Protein AF-A0A534XPS8-F1 (afdb_monomer_lite)

pLDDT: mean 94.84, std 5.05, range [72.06, 98.56]

Sequence (45 aa):
MIPRYSRPEMARLWTPENRYQSWLRVELAAANAMAEA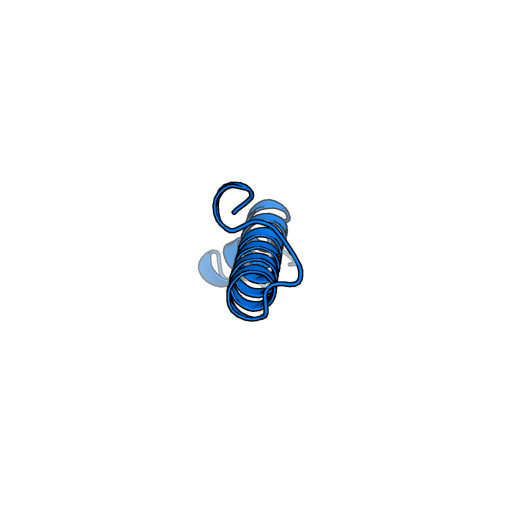GLVPRDAV

Secondary structure (DSSP, 8-state):
--GGG--HHHHHHTSHHHHHHHHHHHHHHHHHHHHHTTSS-GGG-

Structure (mmCIF, N/CA/C/O backbone):
data_AF-A0A534XPS8-F1
#
_entry.id   AF-A0A534XPS8-F1
#
loop_
_atom_site.group_PDB
_atom_site.id
_atom_site.type_symbol
_atom_site.label_atom_id
_atom_site.label_alt_id
_atom_site.label_comp_id
_atom_site.label_asym_id
_atom_site.label_entity_id
_atom_site.label_seq_id
_atom_site.pdbx_PDB_ins_code
_atom_site.Cartn_x
_atom_site.Cartn_y
_atom_site.Cartn_z
_atom_site.occupancy
_atom_site.B_iso_or_equiv
_atom_site.auth_seq_id
_atom_site.auth_comp_id
_atom_site.auth_asym_id
_atom_site.auth_atom_id
_atom_site.pdbx_PDB_model_num
ATOM 1 N N . MET A 1 1 ? 15.531 -4.098 -11.737 1.00 83.81 1 MET A N 1
ATOM 2 C CA . MET A 1 1 ? 16.160 -5.406 -12.028 1.00 83.81 1 MET A CA 1
ATOM 3 C C . MET A 1 1 ? 16.957 -5.302 -13.318 1.00 83.81 1 MET A C 1
ATOM 5 O O . MET A 1 1 ? 16.443 -4.727 -14.268 1.00 83.81 1 MET A O 1
ATOM 9 N N . ILE A 1 2 ? 18.201 -5.793 -13.353 1.00 90.50 2 ILE A N 1
ATOM 10 C CA . ILE A 1 2 ? 19.047 -5.729 -14.559 1.00 90.50 2 ILE A CA 1
ATOM 11 C C . ILE A 1 2 ? 18.534 -6.775 -15.566 1.00 90.50 2 ILE A C 1
ATOM 13 O O . ILE A 1 2 ? 18.604 -7.964 -15.240 1.00 90.50 2 ILE A O 1
ATOM 17 N N . PRO A 1 3 ? 18.055 -6.391 -16.769 1.00 87.69 3 PRO A N 1
ATOM 18 C CA . PRO A 1 3 ? 17.404 -7.322 -17.700 1.00 87.69 3 PRO A CA 1
ATOM 19 C C . PRO A 1 3 ? 18.248 -8.554 -18.040 1.00 87.69 3 PRO A C 1
ATOM 21 O O . PRO A 1 3 ? 17.731 -9.664 -18.073 1.00 87.69 3 PRO A O 1
ATOM 24 N N . ARG A 1 4 ? 19.567 -8.375 -18.197 1.00 93.56 4 ARG A N 1
ATOM 25 C CA . ARG A 1 4 ? 20.518 -9.451 -18.522 1.00 93.56 4 ARG A CA 1
ATOM 26 C C . ARG A 1 4 ? 20.563 -10.587 -17.491 1.00 93.56 4 ARG A C 1
ATOM 28 O O . ARG A 1 4 ? 20.852 -11.717 -17.863 1.00 93.56 4 ARG A O 1
ATOM 35 N N . TYR A 1 5 ? 20.308 -10.296 -16.215 1.00 95.25 5 TYR A N 1
ATOM 36 C CA . TYR A 1 5 ? 20.474 -11.250 -15.106 1.00 95.25 5 TYR A CA 1
ATOM 37 C C . TYR A 1 5 ? 19.163 -11.582 -14.389 1.00 95.25 5 TYR A C 1
ATOM 39 O O . TYR A 1 5 ? 19.171 -12.214 -13.337 1.00 95.25 5 TYR A O 1
ATOM 47 N N . SER A 1 6 ? 18.030 -11.135 -14.930 1.00 94.31 6 SER A N 1
ATOM 48 C CA . SER A 1 6 ? 16.736 -11.259 -14.264 1.00 94.31 6 SER A CA 1
ATOM 49 C C . SER A 1 6 ? 15.797 -12.120 -15.087 1.00 94.31 6 SER A C 1
ATOM 51 O O . SER A 1 6 ? 15.550 -11.836 -16.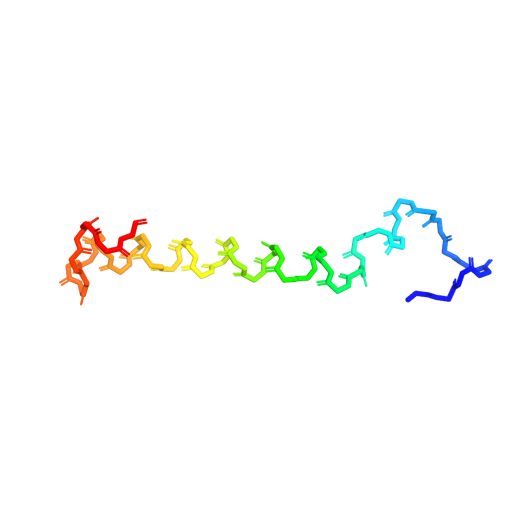256 1.00 94.31 6 SER A O 1
ATOM 53 N N . ARG A 1 7 ? 15.208 -13.139 -14.456 1.00 95.69 7 ARG A N 1
ATOM 54 C CA . ARG A 1 7 ? 14.092 -13.872 -15.060 1.00 95.69 7 ARG A CA 1
ATOM 55 C C . ARG A 1 7 ? 12.896 -12.925 -15.240 1.00 95.69 7 ARG A C 1
ATOM 57 O O . ARG A 1 7 ? 12.649 -12.119 -14.337 1.00 95.69 7 ARG A O 1
ATOM 64 N N . PRO A 1 8 ? 12.124 -13.036 -16.337 1.00 92.94 8 PRO A N 1
ATOM 65 C CA . PRO A 1 8 ? 10.966 -12.174 -16.580 1.00 92.94 8 PRO A CA 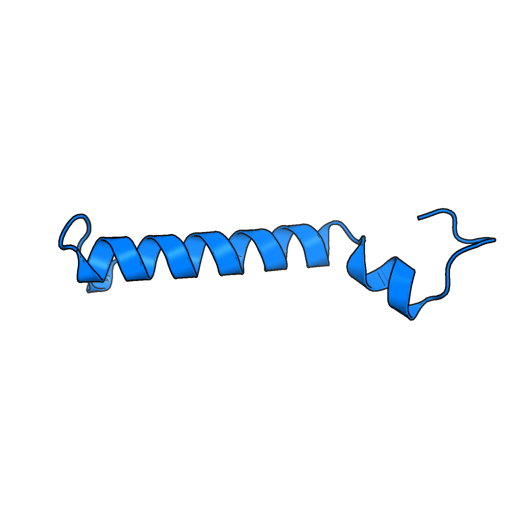1
ATOM 66 C C . PRO A 1 8 ? 9.966 -12.155 -15.418 1.00 92.94 8 PRO A C 1
ATOM 68 O O . PRO A 1 8 ? 9.456 -11.098 -15.066 1.00 92.94 8 PRO A O 1
ATOM 71 N N . GLU A 1 9 ? 9.738 -13.306 -14.783 1.00 94.50 9 GLU A N 1
ATOM 72 C CA . GLU A 1 9 ? 8.868 -13.446 -13.609 1.00 94.50 9 GLU A CA 1
ATOM 73 C C . GLU A 1 9 ? 9.334 -12.560 -12.443 1.00 94.50 9 GLU A C 1
ATOM 75 O O . GLU A 1 9 ? 8.553 -11.780 -11.906 1.00 94.50 9 GLU A O 1
ATOM 80 N N . MET A 1 10 ? 10.631 -12.596 -12.116 1.00 94.69 10 MET A N 1
ATOM 81 C CA . MET A 1 10 ? 11.207 -11.761 -11.057 1.00 94.69 10 MET A CA 1
ATOM 82 C C . MET A 1 10 ? 11.183 -10.283 -11.432 1.00 94.69 10 MET A C 1
ATOM 84 O O . MET A 1 10 ? 10.845 -9.443 -10.606 1.00 94.69 10 MET A O 1
ATOM 88 N N . ALA A 1 11 ? 11.518 -9.945 -12.679 1.00 94.69 11 ALA A N 1
ATOM 89 C CA . ALA A 1 11 ? 11.516 -8.559 -13.133 1.00 94.69 11 ALA A CA 1
ATOM 90 C C . ALA A 1 11 ? 10.127 -7.909 -13.002 1.00 94.69 11 ALA A C 1
ATOM 92 O O . ALA A 1 11 ? 10.052 -6.749 -12.601 1.00 94.69 11 ALA A O 1
ATOM 93 N N . ARG A 1 12 ? 9.044 -8.659 -13.266 1.00 94.25 12 ARG A N 1
ATOM 94 C CA . ARG A 1 12 ? 7.653 -8.187 -13.120 1.00 94.25 12 ARG A CA 1
ATOM 95 C C . ARG A 1 12 ? 7.312 -7.780 -11.686 1.00 94.25 12 ARG A C 1
ATOM 97 O O . ARG A 1 12 ? 6.669 -6.749 -11.495 1.00 94.25 12 ARG A O 1
ATOM 104 N N . LEU A 1 13 ? 7.787 -8.531 -10.690 1.00 95.25 13 LEU 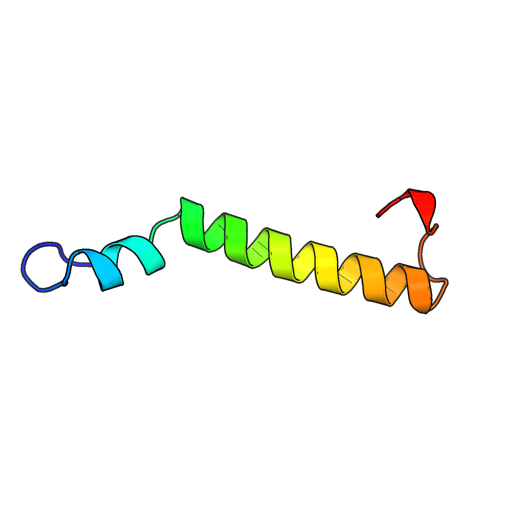A N 1
ATOM 105 C CA . LEU A 1 13 ? 7.541 -8.227 -9.274 1.00 95.25 13 LEU A CA 1
ATOM 106 C C . LEU A 1 13 ? 8.156 -6.890 -8.842 1.00 95.25 13 LEU A C 1
ATOM 108 O O . LEU A 1 13 ? 7.611 -6.200 -7.985 1.00 95.25 13 LEU A O 1
ATOM 112 N N . TRP A 1 14 ? 9.269 -6.503 -9.461 1.00 95.12 14 TRP A N 1
ATOM 113 C CA . TRP A 1 14 ? 10.006 -5.280 -9.135 1.00 95.12 14 TRP A CA 1
ATOM 114 C C . TRP A 1 14 ? 9.658 -4.095 -10.046 1.00 95.12 14 TRP A C 1
ATOM 116 O O . TRP A 1 14 ? 10.414 -3.125 -10.117 1.00 95.12 14 TRP A O 1
ATOM 126 N N . THR A 1 15 ? 8.539 -4.166 -10.769 1.00 95.94 15 THR A N 1
ATOM 127 C CA . THR A 1 15 ? 8.036 -3.034 -11.557 1.00 95.94 15 THR A CA 1
ATOM 128 C C . THR A 1 15 ? 7.424 -1.959 -10.650 1.00 95.94 15 THR A C 1
ATOM 130 O O . THR A 1 15 ? 6.895 -2.286 -9.584 1.00 95.94 15 THR A O 1
ATOM 133 N N . PRO A 1 16 ? 7.446 -0.674 -11.058 1.00 97.31 16 PRO A N 1
ATOM 134 C CA . PRO A 1 16 ? 6.741 0.385 -10.337 1.00 97.31 16 PRO A CA 1
ATOM 135 C C . PRO A 1 16 ? 5.251 0.082 -10.153 1.00 97.31 16 PRO A C 1
ATOM 137 O O . PRO A 1 16 ? 4.740 0.267 -9.057 1.00 97.31 16 PRO A O 1
ATOM 140 N N . GLU A 1 17 ? 4.593 -0.460 -11.182 1.00 97.56 17 GLU A N 1
ATOM 141 C CA . GLU A 1 17 ? 3.193 -0.902 -11.126 1.00 97.56 17 GLU A CA 1
ATOM 142 C C . GLU A 1 17 ? 2.964 -1.885 -9.974 1.00 97.56 17 GLU A C 1
ATOM 144 O O . GLU A 1 17 ? 2.176 -1.617 -9.073 1.00 97.56 17 GLU A O 1
ATOM 149 N N . ASN A 1 18 ? 3.718 -2.991 -9.932 1.00 97.62 18 ASN A N 1
ATOM 150 C CA . ASN A 1 18 ? 3.540 -3.988 -8.879 1.00 97.62 18 ASN A CA 1
ATOM 151 C C . ASN A 1 18 ? 3.863 -3.426 -7.484 1.00 97.62 18 ASN A C 1
ATOM 153 O O . ASN A 1 18 ? 3.240 -3.822 -6.496 1.00 97.62 18 ASN A O 1
ATOM 157 N N . ARG A 1 19 ? 4.803 -2.476 -7.385 1.00 97.81 19 ARG A N 1
ATOM 158 C CA . ARG A 1 19 ? 5.073 -1.754 -6.135 1.00 97.81 19 ARG A CA 1
ATOM 159 C C . ARG A 1 19 ? 3.859 -0.935 -5.696 1.00 97.81 19 ARG A C 1
ATOM 161 O O . ARG A 1 19 ? 3.444 -1.076 -4.551 1.00 97.81 19 ARG A O 1
ATOM 168 N N . TYR A 1 20 ? 3.278 -0.130 -6.584 1.00 98.31 20 TYR A N 1
ATOM 169 C CA . TYR A 1 20 ? 2.111 0.695 -6.259 1.00 98.31 20 TYR A CA 1
ATOM 170 C C . TYR A 1 20 ? 0.878 -0.150 -5.934 1.00 98.31 20 TYR A C 1
ATOM 172 O O . TYR A 1 20 ? 0.210 0.125 -4.944 1.00 98.31 20 TYR A O 1
ATOM 180 N N . GLN A 1 21 ? 0.640 -1.241 -6.666 1.00 98.44 21 GLN A N 1
ATOM 181 C CA . GLN A 1 21 ? -0.415 -2.209 -6.339 1.00 98.44 21 GLN A CA 1
ATOM 182 C C . GLN A 1 21 ? -0.194 -2.867 -4.973 1.00 98.44 21 GLN A C 1
ATOM 184 O O . GLN A 1 21 ? -1.136 -3.154 -4.238 1.00 98.44 21 GLN A O 1
ATOM 189 N N . SER A 1 22 ? 1.060 -3.134 -4.603 1.00 98.31 22 SER A N 1
ATOM 190 C CA . SER A 1 22 ? 1.383 -3.684 -3.284 1.00 98.31 22 SER A CA 1
ATOM 191 C C . SER A 1 22 ? 1.152 -2.665 -2.172 1.00 98.31 22 SER A C 1
ATOM 193 O O . SER A 1 22 ? 0.583 -3.027 -1.150 1.00 98.31 22 SER A O 1
ATOM 195 N N . TRP A 1 23 ? 1.524 -1.401 -2.381 1.00 98.56 23 TRP A N 1
ATOM 196 C CA . TRP A 1 23 ? 1.223 -0.324 -1.436 1.00 98.56 23 TRP A CA 1
ATOM 197 C C . TRP A 1 23 ? -0.278 -0.118 -1.278 1.00 98.56 23 TRP A C 1
ATOM 199 O O . TRP A 1 23 ? -0.757 -0.131 -0.155 1.00 98.56 23 TRP A O 1
ATOM 209 N N . LEU A 1 24 ? -1.034 -0.052 -2.377 1.00 98.31 24 LEU A N 1
ATOM 210 C CA . LEU A 1 24 ? -2.490 0.073 -2.327 1.00 98.31 24 LEU A CA 1
ATOM 211 C C . LEU A 1 24 ? -3.130 -1.049 -1.500 1.00 98.31 24 LEU A C 1
ATOM 213 O O . LEU A 1 24 ? -3.992 -0.786 -0.672 1.00 98.31 24 LEU A O 1
ATOM 217 N N . ARG A 1 25 ? -2.679 -2.297 -1.672 1.00 98.44 25 ARG A N 1
ATOM 218 C CA . ARG A 1 25 ? -3.174 -3.426 -0.868 1.00 98.44 25 ARG A CA 1
ATOM 219 C C . ARG A 1 25 ? -2.897 -3.256 0.626 1.00 98.44 25 ARG A C 1
ATOM 221 O O . ARG A 1 25 ? -3.750 -3.609 1.433 1.00 98.44 25 ARG A O 1
ATOM 228 N N . VAL A 1 26 ? -1.727 -2.729 0.988 1.00 98.50 26 VAL A N 1
ATOM 229 C CA . VAL A 1 26 ? -1.382 -2.436 2.388 1.00 98.50 26 VAL A CA 1
ATOM 230 C C . VAL A 1 26 ? -2.257 -1.310 2.933 1.00 98.50 26 VAL A C 1
ATOM 232 O O . VAL A 1 26 ? -2.832 -1.471 4.003 1.00 98.50 26 VAL A O 1
ATOM 235 N N . GLU A 1 27 ? -2.407 -0.216 2.189 1.00 98.25 27 GLU A N 1
ATOM 236 C CA . GLU A 1 27 ? -3.218 0.931 2.610 1.00 98.25 27 GLU A CA 1
ATOM 237 C C . GLU A 1 27 ? -4.692 0.557 2.778 1.00 98.25 27 GLU A C 1
ATOM 239 O O . GLU A 1 27 ? -5.306 0.912 3.778 1.00 98.25 27 GLU A O 1
ATOM 244 N N . LEU A 1 28 ? -5.254 -0.242 1.866 1.00 97.50 28 LEU A N 1
ATOM 245 C CA .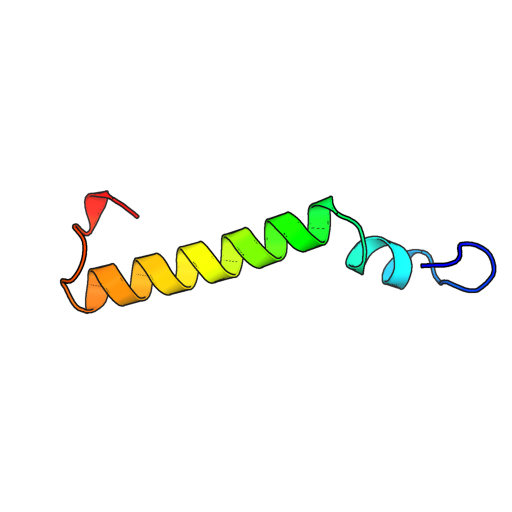 LEU A 1 28 ? -6.617 -0.756 2.009 1.00 97.50 28 LEU A CA 1
ATOM 246 C C . LEU A 1 28 ? -6.757 -1.658 3.240 1.00 97.50 28 LEU A C 1
ATOM 248 O O . LEU A 1 28 ? -7.745 -1.559 3.962 1.00 97.50 28 LEU A O 1
ATOM 252 N N . ALA A 1 29 ? -5.784 -2.533 3.511 1.00 97.75 29 ALA A N 1
ATOM 253 C CA . ALA A 1 29 ? -5.811 -3.369 4.711 1.00 97.75 29 ALA A CA 1
ATOM 254 C C . ALA A 1 29 ? -5.740 -2.522 5.994 1.00 97.75 29 ALA A C 1
ATOM 256 O O . ALA A 1 29 ? -6.476 -2.781 6.946 1.00 97.75 29 ALA A O 1
ATOM 257 N N . ALA A 1 30 ? -4.901 -1.484 6.003 1.00 97.88 30 ALA A N 1
ATOM 258 C CA . ALA A 1 30 ? -4.798 -0.545 7.111 1.00 97.88 30 ALA A CA 1
ATOM 259 C C . ALA A 1 30 ? -6.101 0.248 7.307 1.00 97.88 30 ALA A C 1
ATOM 261 O O . ALA A 1 30 ? -6.595 0.327 8.430 1.00 97.88 30 ALA A O 1
ATOM 262 N N . ALA A 1 31 ? -6.693 0.771 6.230 1.00 97.19 31 ALA A N 1
ATOM 263 C CA . ALA A 1 31 ? -7.951 1.511 6.271 1.00 97.19 31 ALA A CA 1
ATOM 264 C C . ALA A 1 31 ? -9.109 0.644 6.790 1.00 97.19 31 ALA A C 1
ATOM 266 O O . ALA A 1 31 ? -9.853 1.078 7.668 1.00 97.19 31 ALA A O 1
ATOM 267 N N . ASN A 1 32 ? -9.208 -0.611 6.335 1.00 97.12 32 ASN A N 1
ATOM 268 C CA . ASN A 1 32 ? -10.188 -1.571 6.849 1.00 97.12 32 ASN A CA 1
ATOM 269 C C . ASN A 1 32 ? -10.020 -1.800 8.358 1.00 97.12 32 ASN A C 1
ATOM 271 O O . ASN A 1 32 ? -10.989 -1.706 9.108 1.00 97.12 32 ASN A O 1
ATOM 275 N N . ALA A 1 33 ? -8.789 -2.023 8.828 1.00 97.88 33 ALA A N 1
ATOM 276 C CA . ALA A 1 33 ? -8.519 -2.196 10.255 1.00 97.88 33 ALA A CA 1
ATOM 277 C C . ALA A 1 33 ? -8.863 -0.935 11.073 1.00 97.88 33 ALA A C 1
ATOM 279 O O . ALA A 1 33 ? -9.404 -1.032 12.175 1.00 97.88 33 ALA A O 1
ATOM 280 N N . MET A 1 34 ? -8.601 0.260 10.532 1.00 97.81 34 MET A N 1
ATOM 281 C CA . MET A 1 34 ? -9.004 1.523 11.160 1.00 97.81 34 MET A CA 1
ATOM 282 C C . MET A 1 34 ? -10.531 1.666 11.234 1.00 97.81 34 MET A C 1
ATOM 284 O O . MET A 1 34 ? -11.043 2.147 12.246 1.00 97.81 34 MET A O 1
ATOM 288 N N . ALA A 1 35 ? -11.262 1.235 10.203 1.00 97.38 35 ALA A N 1
ATOM 289 C CA . ALA A 1 35 ? -12.723 1.254 10.177 1.00 97.38 35 ALA A CA 1
ATOM 290 C C . ALA A 1 35 ? -13.331 0.255 11.177 1.00 97.38 35 ALA A C 1
ATOM 292 O O . ALA A 1 35 ? -14.329 0.550 11.839 1.00 97.38 35 ALA A O 1
ATOM 293 N N . GLU A 1 36 ? -12.717 -0.918 11.341 1.00 96.44 36 GLU A N 1
ATOM 294 C CA . GLU A 1 36 ? -13.089 -1.886 12.378 1.00 96.44 36 GLU A CA 1
ATOM 295 C C . GLU A 1 36 ? -12.830 -1.348 13.789 1.00 96.44 36 GLU A C 1
ATOM 297 O O . GLU A 1 36 ? -13.666 -1.532 14.674 1.00 96.44 36 GLU A O 1
ATOM 302 N N . ALA A 1 37 ? -11.726 -0.621 13.977 1.00 97.31 37 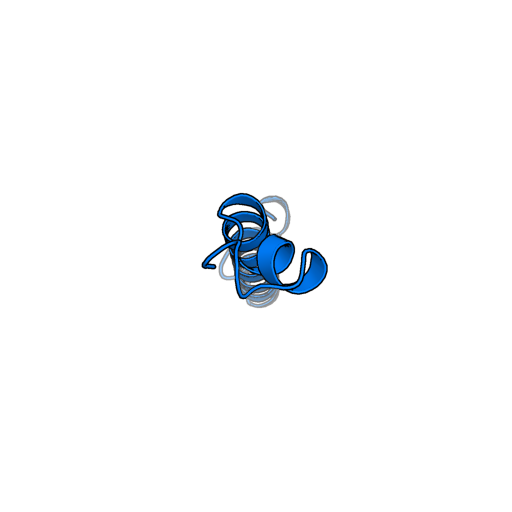ALA A N 1
ATOM 303 C CA . ALA A 1 37 ? -11.388 0.057 15.226 1.00 97.31 37 ALA A CA 1
ATOM 304 C C . ALA A 1 37 ? -12.220 1.330 15.493 1.00 97.31 37 ALA A C 1
ATOM 306 O O . ALA A 1 37 ? -12.072 1.943 16.550 1.00 97.31 37 ALA A O 1
ATOM 307 N N . GLY A 1 38 ? -13.081 1.746 14.556 1.00 96.12 38 GLY A N 1
ATOM 308 C CA . GLY A 1 38 ? -13.923 2.940 14.679 1.00 96.12 38 GLY A CA 1
ATOM 309 C C . GLY A 1 38 ? -13.169 4.269 14.552 1.00 96.12 38 GLY A C 1
ATOM 310 O O . GLY A 1 38 ? -13.700 5.307 14.938 1.00 96.12 38 GLY A O 1
ATOM 311 N N . LEU A 1 39 ? -11.939 4.252 14.028 1.00 97.06 39 LEU A N 1
ATOM 312 C CA . LEU A 1 39 ? -11.125 5.454 13.809 1.00 97.06 39 LEU A CA 1
ATOM 313 C C . LEU A 1 39 ? -11.543 6.219 12.547 1.00 97.06 39 LEU A C 1
ATOM 315 O O . LEU A 1 39 ? -11.343 7.429 12.470 1.00 97.06 39 LEU A O 1
ATOM 319 N N . VAL A 1 40 ? -12.124 5.518 11.569 1.00 94.62 40 VAL A N 1
ATOM 320 C CA . VAL A 1 40 ? -12.676 6.093 10.334 1.00 94.62 40 VAL A CA 1
ATOM 321 C C . VAL A 1 40 ? -14.071 5.519 10.046 1.00 94.62 40 VAL A C 1
ATOM 323 O O . VAL A 1 40 ? -14.377 4.411 10.501 1.00 94.62 40 VAL A O 1
ATOM 326 N N . PRO A 1 41 ? -14.934 6.241 9.306 1.00 95.19 41 PRO A N 1
ATOM 327 C CA . PRO A 1 41 ? -16.233 5.724 8.880 1.00 95.19 41 PRO A CA 1
ATOM 328 C C . PRO A 1 41 ? -16.101 4.469 8.004 1.00 95.19 41 PRO A C 1
ATOM 330 O O . PRO A 1 41 ? -15.199 4.374 7.175 1.00 95.19 41 PRO A O 1
ATOM 333 N N . ARG A 1 42 ? -17.012 3.501 8.169 1.00 90.94 42 ARG A N 1
ATOM 334 C CA . ARG A 1 42 ? -16.982 2.228 7.417 1.00 90.94 42 ARG A CA 1
ATOM 335 C C . ARG A 1 42 ? -17.317 2.369 5.936 1.00 90.94 42 ARG A C 1
ATOM 337 O O . ARG A 1 42 ? -16.965 1.495 5.163 1.00 90.94 42 ARG A O 1
ATOM 344 N N . ASP A 1 43 ? -18.015 3.429 5.564 1.00 91.06 43 ASP A N 1
ATOM 345 C CA . ASP A 1 43 ? -18.361 3.782 4.187 1.00 91.06 43 ASP A CA 1
ATOM 346 C C . ASP A 1 43 ? -17.224 4.501 3.445 1.00 91.06 43 ASP A C 1
ATOM 348 O O . ASP A 1 43 ? -17.328 4.727 2.242 1.00 91.06 43 ASP A O 1
ATOM 352 N N . ALA A 1 44 ? -16.146 4.865 4.150 1.00 81.00 44 ALA A N 1
ATOM 353 C CA . ALA A 1 44 ? -14.968 5.506 3.569 1.00 81.00 44 ALA A CA 1
ATOM 354 C C . ALA A 1 44 ? -13.922 4.510 3.029 1.00 81.00 44 ALA A C 1
ATOM 356 O O . ALA A 1 44 ? -12.934 4.944 2.431 1.00 81.00 44 ALA A O 1
ATOM 357 N N . VAL A 1 45 ? -14.119 3.208 3.260 1.00 72.06 45 VAL A N 1
ATOM 358 C CA . VAL A 1 45 ? -13.259 2.111 2.788 1.00 72.06 45 VAL A CA 1
ATOM 359 C C . VAL A 1 45 ? -14.002 1.299 1.739 1.00 72.06 45 VAL A C 1
ATOM 361 O O . VAL A 1 45 ? -13.366 0.965 0.714 1.00 72.06 45 VAL A O 1
#

Foldseek 3Di:
DPPVPDDPVRVVCPDPVVVVVVVVVVVVVVVCVCCVVVVDPPVVD

Radius of gyration: 16.14 Å; chains: 1; bounding box: 39×20×34 Å